Protein AF-A0A2Z3JBZ2-F1 (afdb_monomer_lite)

Structure (mmCIF, N/CA/C/O backbone):
data_AF-A0A2Z3JBZ2-F1
#
_entry.id   AF-A0A2Z3JBZ2-F1
#
loop_
_atom_site.group_PDB
_atom_site.id
_atom_site.type_symbol
_atom_site.label_atom_id
_atom_site.label_alt_id
_atom_site.label_comp_id
_atom_site.label_asym_id
_atom_site.label_entity_id
_atom_site.label_seq_id
_atom_site.pdbx_PDB_ins_code
_atom_site.Cartn_x
_atom_site.Cartn_y
_atom_site.Cartn_z
_atom_site.occupancy
_atom_site.B_iso_or_equiv
_atom_site.au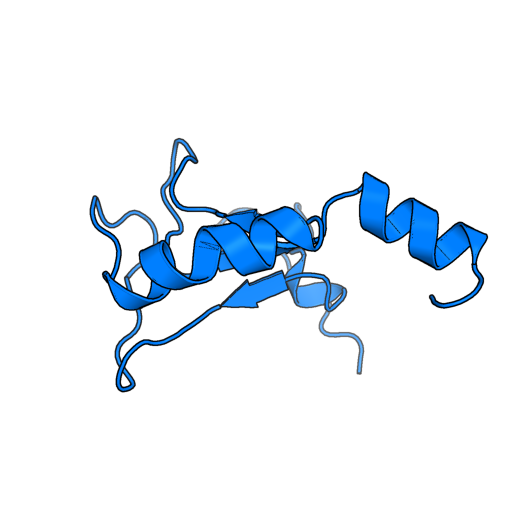th_seq_id
_atom_site.auth_comp_id
_atom_site.auth_asym_id
_atom_site.auth_atom_id
_atom_site.pdbx_PDB_model_num
ATOM 1 N N . MET A 1 1 ? 7.829 16.748 -4.907 1.00 52.25 1 MET A N 1
ATOM 2 C CA . MET A 1 1 ? 7.628 16.809 -3.442 1.00 52.25 1 MET A CA 1
ATOM 3 C C . MET A 1 1 ? 7.911 15.417 -2.887 1.00 52.25 1 MET A C 1
ATOM 5 O O . MET A 1 1 ? 7.076 14.547 -3.078 1.00 52.25 1 MET A O 1
ATOM 9 N N . LEU A 1 2 ? 9.083 15.165 -2.291 1.00 57.19 2 LEU A N 1
ATOM 10 C CA . LEU A 1 2 ? 9.351 13.885 -1.618 1.00 57.19 2 LEU A CA 1
ATOM 11 C C . LEU A 1 2 ? 8.803 13.974 -0.187 1.00 57.19 2 LEU A C 1
ATOM 13 O O . LEU A 1 2 ? 9.310 14.752 0.619 1.00 57.19 2 LEU A O 1
ATOM 17 N N . CYS A 1 3 ? 7.759 13.210 0.132 1.00 66.19 3 CYS A N 1
ATOM 18 C CA . CYS A 1 3 ? 7.268 13.084 1.503 1.00 66.19 3 CYS A CA 1
ATOM 19 C C . CYS A 1 3 ? 8.016 11.934 2.183 1.00 66.19 3 CYS A C 1
ATOM 21 O O . CYS A 1 3 ? 7.504 10.826 2.264 1.00 66.19 3 CYS A O 1
ATOM 23 N N . VAL A 1 4 ? 9.249 12.159 2.645 1.00 81.44 4 VAL A N 1
ATOM 24 C CA . VAL A 1 4 ? 10.028 11.097 3.304 1.00 81.44 4 VAL A CA 1
ATOM 25 C C . VAL A 1 4 ? 9.462 10.848 4.702 1.00 81.44 4 VAL A C 1
ATOM 27 O O . VAL A 1 4 ? 9.767 11.573 5.648 1.00 81.44 4 VAL A O 1
ATOM 30 N N . ARG A 1 5 ? 8.619 9.820 4.836 1.00 90.50 5 ARG A N 1
ATOM 31 C CA . ARG A 1 5 ? 8.050 9.387 6.118 1.00 90.50 5 ARG A CA 1
ATOM 32 C C . ARG A 1 5 ? 8.204 7.884 6.322 1.00 90.50 5 ARG A C 1
ATOM 34 O O . ARG A 1 5 ? 8.147 7.104 5.373 1.00 90.50 5 ARG A O 1
ATOM 41 N N . CYS A 1 6 ? 8.333 7.479 7.580 1.00 93.69 6 CYS A N 1
ATOM 42 C CA . CYS A 1 6 ? 8.243 6.074 7.970 1.00 93.69 6 CYS A CA 1
ATOM 43 C C . CYS A 1 6 ? 6.787 5.663 8.241 1.00 93.69 6 CYS A C 1
ATOM 45 O O . CYS A 1 6 ? 5.917 6.512 8.471 1.00 93.69 6 CYS A O 1
ATOM 47 N N . ILE A 1 7 ? 6.526 4.356 8.241 1.00 91.56 7 ILE A N 1
ATOM 48 C CA . ILE A 1 7 ? 5.241 3.789 8.663 1.00 91.56 7 ILE A CA 1
ATOM 49 C C . ILE A 1 7 ? 4.967 4.196 10.120 1.00 91.56 7 ILE A C 1
ATOM 51 O O . ILE A 1 7 ? 5.857 4.188 10.976 1.00 91.56 7 ILE A O 1
ATOM 55 N N . ARG A 1 8 ? 3.715 4.555 10.425 1.00 87.00 8 ARG A N 1
ATOM 56 C CA . ARG A 1 8 ? 3.309 4.951 11.780 1.00 87.00 8 ARG A CA 1
ATOM 57 C C . ARG A 1 8 ? 3.565 3.803 12.764 1.00 87.00 8 ARG A C 1
ATOM 59 O O . ARG A 1 8 ? 2.968 2.736 12.649 1.00 87.00 8 ARG A O 1
ATOM 66 N N . GLY A 1 9 ? 4.417 4.054 13.757 1.00 88.50 9 GLY A N 1
ATOM 67 C CA . GLY A 1 9 ? 4.820 3.062 14.761 1.00 88.50 9 GLY A CA 1
ATOM 68 C C . GLY A 1 9 ? 6.076 2.255 14.406 1.00 88.50 9 GLY A C 1
ATOM 69 O O . GLY A 1 9 ? 6.550 1.513 15.256 1.00 88.50 9 GLY A O 1
ATOM 70 N N . TYR A 1 10 ? 6.657 2.437 13.213 1.00 89.69 10 TYR A N 1
ATOM 71 C CA . TYR A 1 10 ? 7.871 1.736 12.773 1.00 89.69 10 TYR A CA 1
ATOM 72 C C . TYR A 1 10 ? 8.933 2.737 12.282 1.00 89.69 10 TYR A C 1
ATOM 74 O O . TYR A 1 10 ? 9.079 2.950 11.078 1.00 89.69 10 TYR A O 1
ATOM 82 N N . PRO A 1 11 ? 9.711 3.365 13.187 1.00 87.12 11 PRO A N 1
ATOM 83 C CA . PRO A 1 11 ? 10.548 4.543 12.900 1.00 87.12 11 PRO A CA 1
ATOM 84 C C . PRO A 1 11 ? 11.782 4.310 12.002 1.00 87.12 11 PRO A C 1
ATOM 86 O O . PRO A 1 11 ? 12.645 5.176 11.911 1.00 87.12 11 PRO A O 1
ATOM 89 N N . LYS A 1 12 ? 11.895 3.155 11.343 1.00 92.56 12 LYS A N 1
ATOM 90 C CA . LYS A 1 12 ? 12.995 2.814 10.422 1.00 92.56 12 LYS A CA 1
ATOM 91 C C . LYS A 1 12 ? 12.517 2.135 9.140 1.00 92.56 12 LYS A C 1
ATOM 93 O O . LYS A 1 12 ? 13.338 1.684 8.351 1.00 92.56 12 LYS A O 1
ATOM 98 N N . VAL A 1 13 ? 11.203 2.034 8.958 1.00 92.25 13 VAL A N 1
ATOM 99 C CA . VAL A 1 13 ? 10.599 1.385 7.797 1.00 92.25 13 VAL A CA 1
ATOM 100 C C . VAL A 1 13 ? 9.953 2.479 6.953 1.00 92.25 13 VAL A C 1
ATOM 102 O O . VAL A 1 13 ? 8.944 3.046 7.389 1.00 92.25 13 VAL A O 1
ATOM 105 N N . PRO A 1 14 ? 10.536 2.834 5.793 1.00 92.69 14 PRO A N 1
ATOM 106 C CA . PRO A 1 14 ? 9.935 3.792 4.874 1.00 92.69 14 PRO A CA 1
ATOM 107 C C . PRO A 1 14 ? 8.514 3.371 4.497 1.00 92.69 14 PRO A C 1
ATOM 109 O O . PRO A 1 14 ? 8.240 2.193 4.289 1.00 92.69 14 PRO A O 1
ATOM 112 N N . SER A 1 15 ? 7.595 4.331 4.435 1.00 93.56 15 SER A N 1
ATOM 113 C CA . SER A 1 15 ? 6.224 4.065 3.993 1.00 93.56 15 SER A CA 1
ATOM 114 C C . SER A 1 15 ? 6.142 4.094 2.468 1.00 93.56 15 SER A C 1
ATOM 116 O O . SER A 1 15 ? 6.695 5.003 1.861 1.00 93.56 15 SER A O 1
ATOM 118 N N . ASN A 1 16 ? 5.363 3.205 1.848 1.00 94.69 16 ASN A N 1
ATOM 119 C CA . ASN A 1 16 ? 5.103 3.263 0.402 1.00 94.69 16 ASN A CA 1
ATOM 120 C C . ASN A 1 16 ? 4.396 4.560 -0.037 1.00 94.69 16 ASN A C 1
ATOM 122 O O . ASN A 1 16 ? 4.628 5.056 -1.140 1.00 94.69 16 ASN A O 1
ATOM 126 N N . HIS A 1 17 ? 3.651 5.203 0.871 1.00 94.56 17 HIS A N 1
ATOM 127 C CA . HIS A 1 17 ? 3.120 6.557 0.664 1.00 94.56 17 HIS A CA 1
ATOM 128 C C . HIS A 1 17 ? 4.225 7.598 0.419 1.00 94.56 17 HIS A C 1
ATOM 130 O O . HIS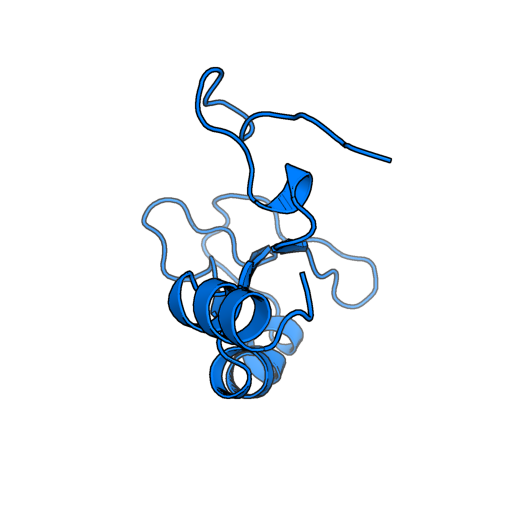 A 1 17 ? 3.993 8.591 -0.262 1.00 94.56 17 HIS A O 1
ATOM 136 N N . ALA A 1 18 ? 5.434 7.388 0.954 1.00 93.50 18 ALA A N 1
ATOM 137 C CA . ALA A 1 18 ? 6.561 8.304 0.772 1.00 93.50 18 ALA A CA 1
ATOM 138 C C . ALA A 1 18 ? 7.076 8.349 -0.674 1.00 93.50 18 ALA A C 1
ATOM 140 O O . ALA A 1 18 ? 7.676 9.344 -1.087 1.00 93.50 18 ALA A O 1
ATOM 141 N N . PHE A 1 19 ? 6.824 7.278 -1.428 1.00 91.69 19 PHE A N 1
ATOM 142 C CA . PHE A 1 19 ? 7.284 7.088 -2.801 1.00 91.69 19 PHE A CA 1
ATOM 143 C C . PHE A 1 19 ? 6.162 7.258 -3.832 1.00 91.69 19 PHE A C 1
ATOM 145 O O . PHE A 1 19 ? 6.383 7.023 -5.013 1.00 91.69 19 PHE A O 1
ATOM 152 N N . GLY A 1 20 ? 4.954 7.645 -3.402 1.00 92.00 20 GLY A N 1
ATOM 153 C CA . GLY A 1 20 ? 3.785 7.699 -4.286 1.00 92.00 20 GLY A CA 1
ATOM 154 C C . GLY A 1 20 ? 3.309 6.321 -4.760 1.00 92.00 20 GLY A C 1
ATOM 155 O O . GLY A 1 20 ? 2.552 6.244 -5.721 1.00 92.00 20 GLY A O 1
ATOM 156 N N . ALA A 1 21 ? 3.735 5.245 -4.090 1.00 94.81 21 ALA A N 1
ATOM 157 C CA . ALA A 1 21 ? 3.421 3.861 -4.445 1.00 94.81 21 ALA A CA 1
ATOM 158 C C . ALA A 1 21 ? 2.255 3.279 -3.624 1.00 94.81 21 ALA A C 1
ATOM 160 O O . ALA A 1 21 ? 2.028 2.073 -3.644 1.00 94.81 21 ALA A O 1
ATOM 16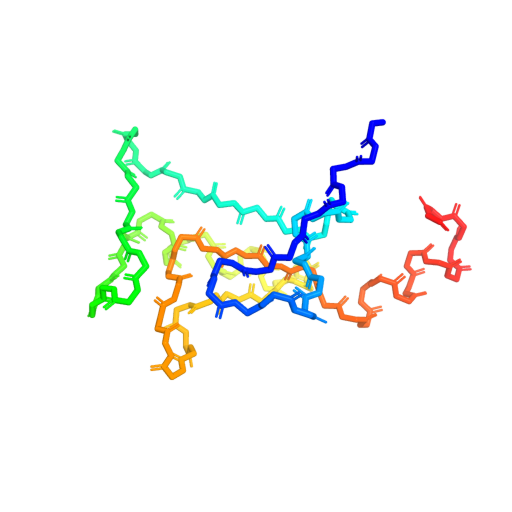1 N N . ALA A 1 22 ? 1.534 4.115 -2.871 1.00 96.50 22 ALA A N 1
ATOM 162 C CA . ALA A 1 22 ? 0.388 3.705 -2.069 1.00 96.50 22 ALA A CA 1
ATOM 163 C C . ALA A 1 22 ? -0.686 4.792 -1.996 1.00 96.50 22 ALA A C 1
ATOM 165 O O . ALA A 1 22 ? -0.383 5.982 -2.124 1.00 96.50 22 ALA A O 1
ATOM 166 N N . ILE A 1 23 ? -1.928 4.369 -1.757 1.00 96.19 23 ILE A N 1
ATOM 167 C CA . ILE A 1 23 ? -3.087 5.239 -1.554 1.00 96.19 23 ILE A CA 1
ATOM 168 C C . ILE A 1 23 ? -3.981 4.701 -0.434 1.00 96.19 23 ILE A C 1
ATOM 170 O O . ILE A 1 23 ? -4.120 3.491 -0.276 1.00 96.19 23 ILE A O 1
ATOM 174 N N . ASP A 1 24 ? -4.645 5.615 0.280 1.00 96.50 24 ASP A N 1
ATOM 175 C CA . ASP A 1 24 ? -5.689 5.280 1.251 1.00 96.50 24 ASP A CA 1
ATOM 176 C C . ASP A 1 24 ? -7.043 5.787 0.739 1.00 96.50 24 ASP A C 1
ATOM 178 O O . ASP A 1 24 ? -7.180 6.963 0.382 1.00 96.50 24 ASP A O 1
ATOM 182 N N . LEU A 1 25 ? -8.059 4.924 0.722 1.00 96.31 25 LEU A N 1
ATOM 183 C CA . LEU A 1 25 ? -9.394 5.263 0.229 1.00 96.31 25 LEU A CA 1
ATOM 184 C C . LEU A 1 25 ? -10.385 5.518 1.368 1.00 96.31 25 LEU A C 1
ATOM 186 O O . LEU A 1 25 ? -10.464 4.773 2.344 1.00 96.31 25 LEU A O 1
ATOM 190 N N . LYS A 1 26 ? -11.203 6.561 1.194 1.00 96.19 26 LYS A N 1
ATOM 191 C CA . LYS A 1 26 ? -12.389 6.835 2.014 1.00 96.19 26 LYS A CA 1
ATOM 192 C C . LYS A 1 26 ? -13.640 6.527 1.211 1.00 96.19 26 LYS A C 1
ATOM 194 O O . LYS A 1 26 ? -13.798 7.075 0.122 1.00 96.19 26 LYS A O 1
ATOM 199 N N . MET A 1 27 ? -14.571 5.769 1.778 1.00 94.69 27 MET A N 1
ATOM 200 C CA . MET A 1 27 ? -15.909 5.636 1.199 1.00 94.69 27 MET A CA 1
ATOM 201 C C . MET A 1 27 ? -16.852 6.622 1.876 1.00 94.69 27 MET A C 1
ATOM 203 O O . MET A 1 27 ? -16.945 6.662 3.103 1.00 94.69 27 MET A O 1
ATOM 207 N N . ASN A 1 28 ? -17.534 7.445 1.075 1.00 93.75 28 ASN A N 1
ATOM 208 C CA . ASN A 1 28 ? -18.469 8.472 1.551 1.00 93.75 28 ASN A CA 1
ATOM 209 C C . ASN A 1 28 ? -17.864 9.390 2.631 1.00 93.75 28 ASN A C 1
ATOM 211 O O . ASN A 1 28 ? -18.504 9.724 3.624 1.00 93.75 28 ASN A O 1
ATOM 215 N N . GLY A 1 29 ? -16.589 9.761 2.461 1.00 94.81 29 GLY A N 1
ATOM 216 C CA . GLY A 1 29 ? -15.856 10.621 3.397 1.00 94.81 29 GLY A CA 1
ATOM 217 C C . GLY A 1 29 ? -15.432 9.946 4.708 1.00 94.81 29 GLY A C 1
ATOM 218 O O . GLY A 1 29 ? -14.714 10.563 5.496 1.00 94.81 29 GLY A O 1
ATOM 219 N N . GLN A 1 30 ? -15.807 8.686 4.930 1.00 94.31 30 GLN A N 1
ATOM 220 C CA . GLN A 1 30 ? -15.421 7.914 6.105 1.00 94.31 30 GLN A CA 1
ATOM 221 C C . GLN A 1 30 ? -14.193 7.056 5.811 1.00 94.31 30 GLN A C 1
ATOM 223 O O . GLN A 1 30 ? -14.099 6.430 4.758 1.00 94.31 30 GLN A O 1
ATOM 228 N N . LEU A 1 31 ? -13.261 7.034 6.761 1.00 95.00 31 LEU A N 1
ATOM 229 C CA . LEU A 1 31 ? -12.046 6.230 6.705 1.00 95.00 31 LEU A CA 1
ATOM 230 C C . LEU A 1 31 ? -12.167 5.072 7.694 1.00 95.00 31 LEU A C 1
ATOM 232 O O . LEU A 1 31 ? -12.602 5.283 8.830 1.00 95.00 31 LEU A O 1
ATOM 236 N N . VAL A 1 32 ? -11.758 3.876 7.282 1.00 95.69 32 VAL A N 1
ATOM 237 C CA . VAL A 1 32 ? -11.649 2.741 8.203 1.00 95.69 32 VAL A CA 1
ATOM 238 C C . VAL A 1 32 ? -10.413 2.929 9.083 1.00 95.69 32 VAL A C 1
ATOM 240 O O . VAL A 1 32 ? -9.341 3.205 8.551 1.00 95.69 32 VAL A O 1
ATOM 243 N N . PRO A 1 33 ? -10.512 2.813 10.418 1.00 95.12 33 PRO A N 1
ATOM 244 C CA . PRO A 1 33 ? -9.332 2.864 11.269 1.00 95.12 33 PRO A CA 1
ATOM 245 C C . PRO A 1 33 ? -8.377 1.698 10.988 1.00 95.12 33 PRO A C 1
ATOM 247 O O . PRO A 1 33 ? -8.808 0.563 10.805 1.00 95.12 33 PRO A O 1
ATOM 250 N N . LEU A 1 34 ? -7.072 1.967 11.049 1.00 94.25 34 LEU A N 1
ATOM 251 C CA . LEU A 1 34 ? -6.041 0.929 11.042 1.00 94.25 34 LEU A CA 1
ATOM 252 C C . LEU A 1 34 ? -6.312 -0.110 12.144 1.00 94.25 34 LEU A C 1
ATOM 254 O O . LEU A 1 34 ? -6.601 0.255 13.286 1.00 94.25 34 LEU A O 1
ATOM 258 N N . ASN A 1 35 ? -6.139 -1.386 11.811 1.00 95.31 35 ASN A N 1
ATOM 259 C CA . ASN A 1 35 ? -6.406 -2.558 12.646 1.00 95.31 35 ASN A CA 1
ATOM 260 C C . ASN A 1 35 ? -7.893 -2.789 12.979 1.00 95.31 35 ASN A C 1
ATOM 262 O O . ASN A 1 35 ? -8.211 -3.499 13.935 1.00 95.31 35 ASN A O 1
ATOM 266 N N . ALA A 1 36 ? -8.818 -2.185 12.228 1.00 96.00 36 ALA A N 1
ATOM 267 C CA . ALA A 1 36 ? -10.231 -2.525 12.333 1.00 96.00 36 ALA A CA 1
ATOM 268 C C . ALA A 1 36 ? -10.489 -3.933 11.758 1.00 96.00 36 ALA A C 1
ATOM 270 O O . ALA A 1 36 ? -9.971 -4.256 10.691 1.00 96.00 36 ALA A O 1
ATOM 271 N N . PRO A 1 37 ? -11.344 -4.756 12.393 1.00 95.50 37 PRO A N 1
ATOM 272 C CA . PRO A 1 37 ? -11.662 -6.109 11.922 1.00 95.50 37 PRO A CA 1
ATOM 273 C C . PRO A 1 37 ? -12.671 -6.115 10.758 1.00 95.50 37 PRO A C 1
ATOM 275 O O . PRO A 1 37 ? -13.377 -7.096 10.542 1.00 95.50 37 PRO A O 1
ATOM 278 N N . TRP A 1 38 ? -12.821 -4.990 10.059 1.00 95.44 38 TRP A N 1
ATOM 279 C CA . TRP A 1 38 ? -13.818 -4.790 9.015 1.00 95.44 38 TRP A CA 1
ATOM 280 C C . TRP A 1 38 ? -13.269 -3.891 7.903 1.00 95.44 38 TRP A C 1
ATOM 282 O O . TRP A 1 38 ? -12.288 -3.166 8.072 1.00 95.44 38 TRP A O 1
ATOM 292 N N . ALA A 1 39 ? -13.931 -3.935 6.751 1.00 96.31 39 ALA A N 1
ATOM 293 C CA . ALA A 1 39 ? -13.665 -3.081 5.601 1.00 96.31 39 ALA A CA 1
ATOM 294 C C . ALA A 1 39 ? -14.976 -2.466 5.100 1.00 96.31 39 ALA A C 1
ATOM 296 O O . ALA A 1 39 ? -16.059 -3.005 5.343 1.00 96.31 39 ALA A O 1
ATOM 297 N N . GLN A 1 40 ? -14.900 -1.343 4.386 1.00 95.62 40 GLN A N 1
ATOM 298 C CA . GLN A 1 40 ? -16.075 -0.808 3.700 1.00 95.62 40 GLN A CA 1
ATOM 299 C C . GLN A 1 40 ? -16.340 -1.625 2.433 1.00 95.62 40 GLN A C 1
ATOM 301 O O . GLN A 1 40 ? -15.416 -1.985 1.704 1.00 95.62 40 GLN A O 1
ATOM 306 N N . LYS A 1 41 ? -17.620 -1.884 2.140 1.00 95.69 41 LYS A N 1
ATOM 307 C CA . LYS A 1 41 ? -18.030 -2.650 0.953 1.00 95.69 41 LYS A CA 1
ATOM 308 C C . LYS A 1 41 ? -17.488 -2.041 -0.344 1.00 95.69 41 LYS A C 1
ATOM 310 O O . LYS A 1 41 ? -16.971 -2.775 -1.172 1.00 95.69 41 LYS A O 1
ATOM 315 N N . GLY A 1 42 ? -17.494 -0.712 -0.464 1.00 94.06 42 GLY A N 1
ATOM 316 C CA . GLY A 1 42 ? -16.915 -0.029 -1.625 1.00 94.06 42 GLY A CA 1
ATOM 317 C C . GLY A 1 42 ? -15.425 -0.324 -1.824 1.00 94.06 42 GLY A C 1
ATOM 318 O O . GLY A 1 42 ? -14.980 -0.466 -2.954 1.00 94.06 42 GLY A O 1
ATOM 319 N N . THR A 1 43 ? -14.650 -0.480 -0.747 1.00 94.69 43 THR A N 1
ATOM 320 C CA . THR A 1 43 ? -13.223 -0.821 -0.843 1.00 94.69 43 THR A CA 1
ATOM 321 C C . THR A 1 43 ? -13.024 -2.253 -1.327 1.00 94.69 43 THR A C 1
ATOM 323 O O . THR A 1 43 ? -12.185 -2.498 -2.189 1.00 94.69 43 THR A O 1
ATOM 326 N N . LEU A 1 44 ? -13.857 -3.178 -0.839 1.00 94.88 44 LEU A N 1
ATOM 327 C CA . LEU A 1 44 ? -13.901 -4.558 -1.326 1.00 94.88 44 LEU A CA 1
ATOM 328 C C . LEU A 1 44 ? -14.314 -4.629 -2.805 1.00 94.88 44 LEU A C 1
ATOM 330 O O . LEU A 1 44 ? -13.742 -5.404 -3.560 1.00 94.88 44 LEU A O 1
ATOM 334 N N . ASP A 1 45 ? -15.274 -3.810 -3.231 1.00 95.81 45 ASP A N 1
ATOM 335 C CA . ASP A 1 45 ? -15.742 -3.771 -4.623 1.00 95.81 45 ASP A CA 1
ATOM 336 C C . ASP A 1 45 ? -14.697 -3.201 -5.590 1.00 95.81 45 ASP A C 1
ATOM 338 O O . ASP A 1 45 ? -14.746 -3.480 -6.785 1.00 95.81 45 ASP A O 1
ATOM 342 N N . LEU A 1 46 ? -13.750 -2.400 -5.096 1.00 95.38 46 LEU A N 1
ATOM 343 C CA . LEU A 1 46 ? -12.648 -1.881 -5.905 1.00 95.38 46 LEU A CA 1
ATOM 344 C C . LEU A 1 46 ? -11.472 -2.855 -6.004 1.00 95.38 46 LEU A C 1
ATOM 346 O O . LEU A 1 46 ? -10.699 -2.763 -6.959 1.00 95.38 46 LEU A O 1
ATOM 350 N N . TYR A 1 47 ? -11.336 -3.781 -5.051 1.00 95.19 47 TYR A N 1
ATOM 351 C CA . TYR A 1 47 ? -10.164 -4.645 -4.925 1.00 95.19 47 TYR A CA 1
ATOM 352 C C . TYR A 1 47 ? -9.793 -5.346 -6.234 1.00 95.19 47 TYR A C 1
ATOM 354 O O . TYR A 1 47 ? -8.628 -5.306 -6.622 1.00 95.19 47 TYR A O 1
ATOM 362 N N . HIS A 1 48 ? -10.751 -5.937 -6.953 1.00 95.69 48 HIS A N 1
ATOM 363 C CA . HIS A 1 48 ? -10.429 -6.684 -8.174 1.00 95.69 48 HIS A CA 1
ATOM 364 C C . HIS A 1 48 ? -9.870 -5.798 -9.293 1.00 95.69 48 HIS A C 1
ATOM 366 O O . HIS A 1 48 ? -9.039 -6.269 -10.065 1.00 95.69 48 HIS A O 1
ATOM 372 N N . TYR A 1 49 ? -10.263 -4.521 -9.366 1.00 97.56 49 TYR A N 1
ATOM 373 C CA . TYR A 1 49 ? -9.696 -3.577 -10.335 1.00 97.56 49 TYR A CA 1
ATOM 374 C C . TYR A 1 49 ? -8.258 -3.208 -9.966 1.00 97.56 49 TYR A C 1
ATOM 376 O O . TYR A 1 49 ? -7.371 -3.247 -10.812 1.00 97.56 49 TYR A O 1
ATOM 384 N N . PHE A 1 50 ? -8.017 -2.909 -8.688 1.00 97.56 50 PHE A N 1
ATOM 385 C CA . PHE A 1 50 ? -6.674 -2.638 -8.172 1.00 97.56 50 PHE A CA 1
ATOM 386 C C . PHE A 1 50 ? -5.749 -3.837 -8.388 1.00 97.56 50 PHE A C 1
ATOM 388 O O . PHE A 1 50 ? -4.641 -3.693 -8.902 1.00 97.56 50 PHE A O 1
ATOM 395 N N . HIS A 1 51 ? -6.229 -5.031 -8.053 1.00 96.75 51 HIS A N 1
ATOM 396 C CA . HIS A 1 51 ? -5.458 -6.254 -8.182 1.00 96.75 51 HIS A CA 1
ATOM 397 C C . HIS A 1 51 ? -5.102 -6.572 -9.638 1.00 96.75 51 HIS A C 1
ATOM 399 O O . HIS A 1 51 ? -3.952 -6.908 -9.919 1.00 96.75 51 HIS A O 1
ATOM 405 N N . ALA A 1 52 ? -6.039 -6.383 -10.574 1.00 97.75 52 ALA A N 1
ATOM 406 C CA . ALA A 1 52 ? -5.776 -6.533 -12.007 1.00 97.75 52 ALA A CA 1
ATOM 407 C C . ALA A 1 52 ? -4.666 -5.587 -12.508 1.00 97.75 52 ALA A C 1
ATOM 409 O O . ALA A 1 52 ? -3.881 -5.955 -13.380 1.00 97.75 52 ALA A O 1
ATOM 410 N N . GLU A 1 53 ? -4.548 -4.401 -11.908 1.00 97.19 53 GLU A N 1
ATOM 411 C CA . GLU A 1 53 ? -3.502 -3.419 -12.209 1.00 97.19 53 GLU A CA 1
ATOM 412 C C . GLU A 1 53 ? -2.221 -3.607 -11.378 1.00 97.19 53 GLU A C 1
ATOM 414 O O . GLU A 1 53 ? -1.340 -2.748 -11.387 1.00 97.19 53 GLU A O 1
ATOM 419 N N . GLY A 1 54 ? -2.069 -4.732 -10.675 1.00 97.38 54 GLY A N 1
ATOM 420 C CA . GLY A 1 54 ? -0.864 -5.049 -9.907 1.00 97.38 54 GLY A CA 1
ATOM 421 C C . GLY A 1 54 ? -0.763 -4.324 -8.566 1.00 97.38 54 GLY A C 1
ATOM 422 O O . GLY A 1 54 ? 0.346 -4.077 -8.097 1.00 97.38 54 GLY A O 1
ATOM 423 N N . TRP A 1 55 ? -1.892 -3.983 -7.946 1.00 97.75 55 TRP A N 1
ATOM 424 C CA . TRP A 1 55 ? -1.933 -3.468 -6.578 1.00 97.75 55 TRP A CA 1
ATOM 425 C C . TRP A 1 55 ? -2.304 -4.561 -5.568 1.00 97.75 55 TRP A C 1
ATOM 427 O O . TRP A 1 55 ? -3.025 -5.517 -5.867 1.00 97.75 55 TRP A O 1
ATOM 437 N N . TYR A 1 56 ? -1.831 -4.384 -4.341 1.00 96.56 56 TYR A N 1
ATOM 438 C CA . TYR A 1 56 ? -2.117 -5.215 -3.178 1.00 96.56 56 TYR A CA 1
ATOM 439 C C . TYR A 1 56 ? -2.962 -4.439 -2.169 1.00 96.56 56 TYR A C 1
ATOM 441 O O . TYR A 1 56 ? -2.853 -3.217 -2.062 1.00 96.56 56 TYR A O 1
ATOM 449 N N . TRP A 1 57 ? -3.818 -5.157 -1.440 1.00 97.31 57 TRP A N 1
ATOM 450 C CA . TRP A 1 57 ? -4.772 -4.583 -0.494 1.00 97.31 57 TRP A CA 1
ATOM 451 C C . TRP A 1 57 ? -4.407 -4.948 0.944 1.00 97.31 57 TRP A C 1
ATOM 453 O O . TRP A 1 57 ? -4.248 -6.124 1.265 1.00 97.31 57 TRP A O 1
ATOM 463 N N . GLY A 1 58 ? -4.323 -3.944 1.819 1.00 96.50 58 GLY A N 1
ATOM 464 C CA . GLY A 1 58 ? -3.904 -4.120 3.210 1.00 96.50 58 GLY A CA 1
ATOM 465 C C . GLY A 1 58 ? -4.911 -4.834 4.118 1.00 96.50 58 GLY A C 1
ATOM 466 O O . GLY A 1 58 ? -4.625 -5.047 5.294 1.00 96.50 58 GLY A O 1
ATOM 467 N N . ALA A 1 59 ? -6.093 -5.213 3.619 1.00 95.31 59 ALA A N 1
ATOM 468 C CA . ALA A 1 59 ? -7.105 -5.895 4.429 1.00 95.31 59 ALA A CA 1
ATOM 469 C C . ALA A 1 59 ? -6.708 -7.311 4.878 1.00 95.31 59 ALA A C 1
ATOM 471 O O . ALA A 1 59 ? -7.242 -7.771 5.883 1.00 95.31 59 ALA A O 1
ATOM 472 N N . ASP A 1 60 ? -5.794 -7.976 4.165 1.00 89.62 60 ASP A N 1
ATOM 473 C CA . ASP A 1 60 ? -5.371 -9.360 4.448 1.00 89.62 60 ASP A CA 1
ATOM 474 C C . ASP A 1 60 ? -4.104 -9.449 5.323 1.00 89.62 60 ASP A C 1
ATOM 476 O O . ASP A 1 60 ? -3.516 -10.509 5.505 1.00 89.62 60 ASP A O 1
ATOM 480 N N . TRP A 1 61 ? -3.629 -8.321 5.854 1.00 93.75 61 TRP A N 1
ATOM 481 C CA . TRP A 1 61 ? -2.456 -8.296 6.728 1.00 93.75 61 TRP A CA 1
ATOM 482 C C . TRP A 1 61 ? -2.803 -8.665 8.173 1.00 93.75 61 TRP A C 1
ATOM 484 O O . TRP A 1 61 ? -3.879 -8.327 8.663 1.00 93.75 61 TRP A O 1
ATOM 494 N N . ASP A 1 62 ? -1.830 -9.224 8.905 1.00 93.44 62 ASP A N 1
ATOM 495 C CA . ASP A 1 62 ? -1.947 -9.526 10.347 1.00 93.44 62 ASP A CA 1
ATOM 496 C C . ASP A 1 62 ? -2.404 -8.319 11.182 1.00 93.44 62 ASP A C 1
ATOM 498 O O . ASP A 1 62 ? -3.095 -8.460 12.191 1.00 93.44 62 ASP A O 1
ATOM 502 N N . ARG A 1 63 ? -2.003 -7.115 10.755 1.00 93.00 63 ARG A N 1
ATOM 503 C CA . ARG A 1 63 ? -2.528 -5.834 11.230 1.00 93.00 63 ARG A CA 1
ATOM 504 C C . ARG A 1 63 ? -3.351 -5.219 10.094 1.00 93.00 63 ARG A C 1
ATOM 506 O O . ARG A 1 63 ? -2.763 -4.488 9.292 1.00 93.00 63 ARG A O 1
ATOM 513 N N . PRO A 1 64 ? -4.668 -5.483 10.016 1.00 95.19 64 PRO A N 1
ATOM 514 C CA . PRO A 1 64 ? -5.467 -5.094 8.863 1.00 95.19 64 PRO A CA 1
ATOM 515 C C . PRO A 1 64 ? -5.424 -3.590 8.617 1.00 95.19 64 PRO A C 1
ATOM 517 O O . PRO A 1 64 ? -5.662 -2.791 9.524 1.00 95.19 64 PRO A O 1
ATOM 520 N N . ASP A 1 65 ? -5.166 -3.201 7.378 1.00 96.38 65 ASP A N 1
ATOM 521 C CA . ASP A 1 65 ? -5.187 -1.816 6.919 1.00 96.38 65 ASP A CA 1
ATOM 522 C C . ASP A 1 65 ? -6.104 -1.706 5.700 1.00 96.38 65 ASP A C 1
ATOM 524 O O . ASP A 1 65 ? -5.681 -1.512 4.564 1.00 96.38 65 ASP A O 1
ATOM 528 N N . SER A 1 66 ? -7.402 -1.925 5.919 1.00 96.81 66 SER A N 1
ATOM 529 C CA . SER A 1 66 ? -8.366 -2.107 4.829 1.00 96.81 66 SER A CA 1
ATOM 530 C C . SER A 1 66 ? -8.636 -0.845 4.003 1.00 96.81 66 SER A C 1
ATOM 532 O O . SER A 1 66 ? -9.261 -0.937 2.947 1.00 96.81 66 SER A O 1
ATOM 534 N N . MET A 1 67 ? -8.158 0.320 4.446 1.00 96.56 67 MET A N 1
ATOM 535 C CA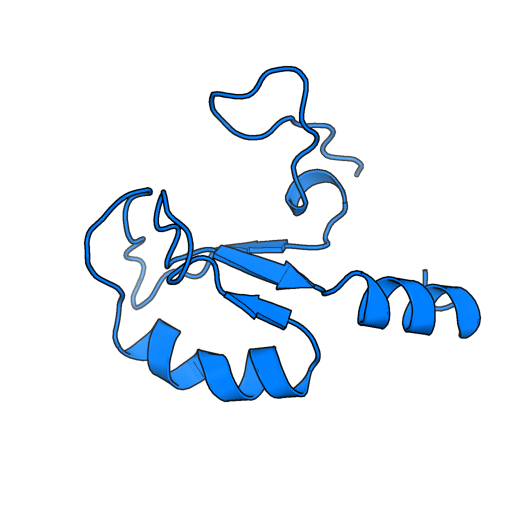 . MET A 1 67 ? -8.160 1.553 3.654 1.00 96.56 67 MET A CA 1
ATOM 536 C C . MET A 1 67 ? -6.995 1.625 2.653 1.00 96.56 67 MET A C 1
ATOM 538 O O . MET A 1 67 ? -7.114 2.371 1.683 1.00 96.56 67 MET A O 1
ATOM 542 N N . HIS A 1 68 ? -5.906 0.880 2.878 1.00 97.38 68 HIS A N 1
ATOM 543 C CA . HIS A 1 68 ? -4.619 1.024 2.189 1.00 97.38 68 HIS A CA 1
ATOM 544 C C . HIS A 1 68 ? -4.483 0.080 0.990 1.00 97.38 68 HIS A C 1
ATOM 546 O O . HIS A 1 68 ? -4.729 -1.126 1.090 1.00 97.38 68 HIS A O 1
ATOM 552 N N . PHE A 1 69 ? -4.013 0.628 -0.129 1.00 97.88 69 PHE A N 1
ATOM 553 C CA . PHE A 1 69 ? -3.547 -0.117 -1.298 1.00 97.88 69 PHE A CA 1
ATOM 554 C C . PHE A 1 69 ? -2.132 0.310 -1.663 1.00 97.88 69 PHE A C 1
ATOM 556 O O . PHE A 1 69 ? -1.795 1.492 -1.580 1.00 97.88 69 PHE A O 1
ATOM 563 N N . GLU A 1 70 ? -1.329 -0.628 -2.151 1.00 97.62 70 GLU A N 1
ATOM 564 C CA . GLU A 1 70 ? 0.019 -0.345 -2.645 1.00 97.62 70 GLU A CA 1
ATOM 565 C C . GLU A 1 70 ? 0.362 -1.102 -3.922 1.00 97.62 70 GLU A C 1
ATOM 567 O O . GLU A 1 70 ? -0.130 -2.201 -4.168 1.00 97.62 70 GLU A O 1
ATOM 572 N N . VAL A 1 71 ? 1.199 -0.486 -4.752 1.00 97.50 71 VAL A N 1
ATOM 573 C CA . VAL A 1 71 ? 1.677 -1.068 -6.006 1.00 97.50 71 VAL A CA 1
ATOM 574 C C . VAL A 1 71 ? 2.646 -2.209 -5.700 1.00 97.50 71 VAL A C 1
ATOM 576 O O . VAL A 1 71 ? 3.491 -2.099 -4.812 1.00 97.50 71 VAL A O 1
ATOM 579 N N . SER A 1 72 ? 2.557 -3.297 -6.461 1.00 96.75 72 SER A N 1
ATOM 580 C CA . SER A 1 72 ? 3.486 -4.416 -6.344 1.00 96.75 72 SER A CA 1
ATOM 581 C C . SER A 1 72 ? 4.911 -4.053 -6.766 1.00 96.75 72 SER A C 1
ATOM 583 O O . SER A 1 72 ? 5.129 -3.250 -7.676 1.00 96.75 72 SER A O 1
ATOM 585 N N . ASP A 1 73 ? 5.901 -4.723 -6.169 1.00 96.12 73 ASP A N 1
ATOM 586 C CA . ASP A 1 73 ? 7.301 -4.620 -6.612 1.00 96.12 73 ASP A CA 1
ATOM 587 C C . ASP A 1 73 ? 7.449 -5.004 -8.096 1.00 96.12 73 ASP A C 1
ATOM 589 O O . ASP A 1 73 ? 8.174 -4.355 -8.845 1.00 96.12 73 ASP A O 1
ATOM 593 N N . GLU A 1 74 ? 6.696 -6.006 -8.559 1.00 97.69 74 GLU A N 1
ATOM 594 C CA . GLU A 1 74 ? 6.670 -6.406 -9.969 1.00 97.69 74 GLU A CA 1
ATOM 595 C C . GLU A 1 74 ? 6.239 -5.252 -10.884 1.00 97.69 74 GLU A C 1
ATOM 597 O O . GLU A 1 74 ? 6.924 -4.946 -11.863 1.00 97.69 74 GLU A O 1
ATOM 602 N N . LYS A 1 75 ? 5.138 -4.565 -10.557 1.00 97.62 75 LYS A N 1
ATOM 603 C CA . LYS A 1 75 ? 4.647 -3.445 -11.362 1.00 97.62 75 LYS A CA 1
ATOM 604 C C . LYS A 1 75 ? 5.624 -2.268 -11.335 1.00 97.62 75 LYS A C 1
ATOM 606 O O . LYS A 1 75 ? 5.878 -1.684 -12.388 1.00 97.62 75 LYS A O 1
ATOM 611 N N . MET A 1 76 ? 6.235 -1.981 -10.182 1.00 96.94 76 MET A N 1
ATOM 612 C CA . MET A 1 76 ? 7.293 -0.968 -10.068 1.00 96.94 76 MET A CA 1
ATOM 613 C C . MET A 1 76 ? 8.493 -1.296 -10.969 1.00 96.94 76 MET A C 1
ATOM 615 O O . MET A 1 76 ? 8.982 -0.426 -11.689 1.00 96.94 76 MET A O 1
ATOM 619 N N . ARG A 1 77 ? 8.937 -2.559 -11.004 1.00 97.50 77 ARG A N 1
ATOM 620 C CA . ARG A 1 77 ? 10.020 -3.002 -11.900 1.00 97.50 77 ARG A CA 1
ATOM 621 C C . ARG A 1 77 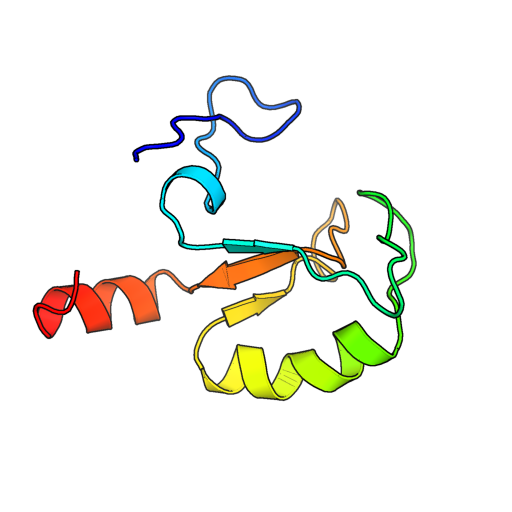? 9.644 -2.893 -13.372 1.00 97.50 77 ARG A C 1
ATOM 623 O O . ARG A 1 77 ? 10.487 -2.487 -14.167 1.00 97.50 77 ARG A O 1
ATOM 630 N N . ILE A 1 78 ? 8.402 -3.225 -13.732 1.00 98.00 78 ILE A N 1
ATOM 631 C CA . ILE A 1 78 ? 7.893 -3.055 -15.101 1.00 98.00 78 ILE A CA 1
ATOM 632 C C . ILE A 1 78 ? 7.957 -1.580 -15.503 1.00 98.00 78 ILE A C 1
ATOM 634 O O . ILE A 1 78 ? 8.506 -1.263 -16.554 1.00 98.00 78 ILE A O 1
ATOM 638 N N . TRP A 1 79 ? 7.451 -0.672 -14.666 1.00 97.12 79 TRP A N 1
ATOM 639 C CA . TRP A 1 79 ? 7.511 0.762 -14.951 1.00 97.12 79 TRP A CA 1
ATOM 640 C C . TRP A 1 79 ? 8.946 1.271 -15.085 1.00 97.12 79 TRP A C 1
ATOM 642 O O . TRP A 1 79 ? 9.224 2.010 -16.028 1.00 97.12 79 TRP A O 1
ATOM 652 N N . GLY A 1 80 ? 9.864 0.823 -14.224 1.00 97.44 80 GLY A N 1
ATOM 653 C CA . GLY A 1 80 ? 11.284 1.163 -14.342 1.00 97.44 80 GLY A CA 1
ATOM 654 C C . GLY A 1 80 ? 11.916 0.638 -15.638 1.00 97.44 80 GLY A C 1
ATOM 655 O O . GLY A 1 80 ? 12.624 1.370 -16.324 1.00 97.44 80 GLY A O 1
ATOM 656 N N . ALA A 1 81 ? 11.611 -0.601 -16.038 1.00 98.38 81 ALA A N 1
ATOM 657 C CA . ALA A 1 81 ? 12.097 -1.176 -17.297 1.00 98.38 81 ALA A CA 1
ATOM 658 C C . ALA A 1 81 ? 11.535 -0.457 -18.539 1.00 98.38 81 ALA A C 1
ATOM 660 O O . ALA A 1 81 ? 12.200 -0.398 -19.572 1.00 98.38 81 ALA A O 1
ATOM 661 N N . LEU A 1 82 ? 10.327 0.101 -18.433 1.00 98.12 82 LEU A N 1
ATOM 662 C CA . LEU A 1 82 ? 9.683 0.904 -19.474 1.00 98.12 82 LEU A CA 1
ATOM 663 C C . LEU A 1 82 ? 10.085 2.390 -19.439 1.00 98.12 82 LEU A C 1
ATOM 665 O O . LEU A 1 82 ? 9.648 3.147 -20.304 1.00 98.12 82 LEU A O 1
ATOM 669 N N . GLY A 1 83 ? 10.889 2.825 -18.461 1.00 97.31 83 GLY A N 1
ATOM 670 C CA . GLY A 1 83 ? 11.290 4.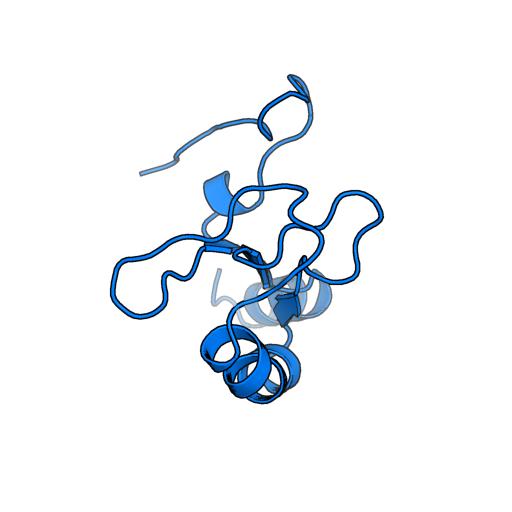226 -18.298 1.00 97.31 83 GLY A CA 1
ATOM 671 C C . GLY A 1 83 ? 10.147 5.162 -17.886 1.00 97.31 83 GLY A C 1
ATOM 672 O O . GLY A 1 83 ? 10.172 6.347 -18.215 1.00 97.31 83 GLY A O 1
ATOM 673 N N . MET A 1 84 ? 9.121 4.635 -17.212 1.00 94.38 84 MET A N 1
ATOM 674 C CA . MET A 1 84 ? 7.972 5.408 -16.722 1.00 94.38 84 MET A CA 1
ATOM 675 C C . MET A 1 84 ? 8.211 6.025 -15.337 1.00 94.38 84 MET A C 1
ATOM 677 O O . MET A 1 84 ? 7.488 6.948 -14.959 1.00 94.38 84 MET A O 1
ATOM 681 N N . ILE A 1 85 ? 9.203 5.513 -14.600 1.00 90.56 85 ILE A N 1
ATOM 682 C CA . ILE A 1 85 ? 9.684 6.002 -13.300 1.00 90.56 85 ILE A CA 1
ATOM 683 C C . ILE A 1 85 ? 11.202 5.863 -13.197 1.00 90.56 85 ILE A C 1
ATOM 685 O O . ILE A 1 85 ? 11.764 5.027 -13.943 1.00 90.56 85 ILE A O 1
#

InterPro domains:
  IPR009045 Peptidase M74/Hedgehog-like, zinc-binding domain superfamily [G3DSA:3.30.1380.10] (6-71)
  IPR009045 Peptidase M74/Hedgehog-like, zinc-binding domain superfamily [SSF55166] (5-73)
  IPR039561 Peptidase M15C [PF13539] (14-71)

Sequence (85 aa):
MLCVRCIRGYPKVPSNHAFGAAIDLKMNGQLVPLNAPWAQKGTLDLYHYFHAEGWYWGADWDRPDSMHFEVSDEKMRIWGALGMI

Radius of gyration: 13.62 Å; chains: 1; bounding box: 32×26×34 Å

Foldseek 3Di:
DQPFAADVPPRPHTDLVRVVFKDFDDDPNHGDDWQDLDADVVLVVCVVVCVVLQKDAQCPDPGRRRRMIGHDPVNVVVCVVVVVD

Organism: NCBI:txid2202254

pLDDT: mean 93.64, std 7.38, range [52.25, 98.38]

Secondary structure (DSSP, 8-state):
-----BPTT-TTSB-GGGGT-EEE--BTTB-PPTT-S---HHHHHHHHHHHHTTEEEGGGSSS--TTEEEE-HHHHHHHHHTT--